Protein AF-A0A1J5PWF6-F1 (afdb_monomer_lite)

Organism: NCBI:txid410659

Structure (mmCIF, N/CA/C/O backbone):
data_AF-A0A1J5PWF6-F1
#
_entry.id   AF-A0A1J5PWF6-F1
#
loop_
_atom_site.group_PDB
_atom_site.id
_atom_site.type_symbol
_atom_site.label_atom_id
_atom_site.label_alt_id
_atom_site.label_comp_id
_atom_site.label_asym_id
_atom_site.label_entity_id
_atom_site.label_seq_id
_atom_site.pdbx_PDB_ins_code
_atom_site.Cartn_x
_atom_site.Cartn_y
_atom_site.Cartn_z
_atom_site.occupancy
_atom_site.B_iso_or_equiv
_atom_site.auth_seq_id
_atom_site.auth_comp_id
_atom_site.auth_asym_id
_atom_site.auth_atom_id
_atom_site.pdbx_PDB_model_num
ATOM 1 N N . MET A 1 1 ? -26.975 -10.713 10.503 1.00 38.88 1 MET A N 1
ATOM 2 C CA . MET A 1 1 ? -25.950 -10.878 11.558 1.00 38.88 1 MET A CA 1
ATOM 3 C C . MET A 1 1 ? -25.455 -9.489 11.919 1.00 38.88 1 MET A C 1
ATOM 5 O O . MET A 1 1 ? -25.373 -8.695 10.992 1.00 38.88 1 MET A O 1
ATOM 9 N N . PRO A 1 2 ? -25.215 -9.156 13.199 1.00 49.25 2 PRO A N 1
ATOM 10 C CA . PRO A 1 2 ? -24.683 -7.841 13.547 1.00 49.25 2 PRO A CA 1
ATOM 11 C C . PRO A 1 2 ? -23.308 -7.663 12.892 1.00 49.25 2 PRO A C 1
ATOM 13 O O . PRO A 1 2 ? -22.501 -8.595 12.910 1.00 49.25 2 PRO A O 1
ATOM 16 N N . ASP A 1 3 ? -23.082 -6.502 12.277 1.00 57.16 3 ASP A N 1
ATOM 17 C CA . ASP A 1 3 ? -21.807 -6.155 11.647 1.00 57.16 3 ASP A CA 1
ATOM 18 C C . ASP A 1 3 ? -20.687 -6.257 12.689 1.00 57.16 3 ASP A C 1
ATOM 20 O O . ASP A 1 3 ? -20.737 -5.623 13.743 1.00 57.16 3 ASP A O 1
ATOM 24 N N . GLN A 1 4 ? -19.674 -7.079 12.423 1.00 62.12 4 GLN A N 1
ATOM 25 C CA . GLN A 1 4 ? -18.466 -7.107 13.241 1.00 62.12 4 GLN A CA 1
ATOM 26 C C . GLN A 1 4 ? -17.564 -5.966 12.765 1.00 62.12 4 GLN A C 1
ATOM 28 O O . GLN A 1 4 ? -17.072 -5.982 11.636 1.00 62.12 4 GLN A O 1
ATOM 33 N N . GLY A 1 5 ? -17.383 -4.935 13.592 1.00 60.34 5 GLY A N 1
ATOM 34 C CA . GLY A 1 5 ? -16.553 -3.788 13.229 1.00 60.34 5 GLY A CA 1
ATOM 35 C C . GLY A 1 5 ? -15.091 -4.184 13.021 1.00 60.34 5 GLY A C 1
ATOM 36 O O . GLY A 1 5 ? -14.412 -4.606 13.950 1.00 60.34 5 GLY A O 1
ATOM 37 N N . VAL A 1 6 ? -14.570 -3.981 11.812 1.00 65.62 6 VAL A N 1
ATOM 38 C CA . VAL A 1 6 ? -13.197 -4.365 11.458 1.00 65.62 6 VAL A CA 1
ATOM 39 C C . VAL A 1 6 ? -12.170 -3.487 12.188 1.00 65.62 6 VAL A C 1
ATOM 41 O O . VAL A 1 6 ? -12.089 -2.276 11.975 1.00 65.62 6 VAL A O 1
ATOM 44 N N . GLY A 1 7 ? -11.325 -4.109 13.017 1.00 66.44 7 GLY A N 1
ATOM 45 C CA . GLY A 1 7 ? -10.104 -3.497 13.560 1.00 66.44 7 GLY A CA 1
ATOM 46 C C . GLY A 1 7 ? -10.209 -2.896 14.965 1.00 66.44 7 GLY A C 1
ATOM 47 O O . GLY A 1 7 ? -9.236 -2.300 15.441 1.00 66.44 7 GLY A O 1
ATOM 48 N N . ARG A 1 8 ? -11.348 -3.048 15.653 1.00 78.12 8 ARG A N 1
ATOM 49 C CA . ARG A 1 8 ? -11.546 -2.587 17.044 1.00 78.12 8 ARG A CA 1
ATOM 50 C C . ARG A 1 8 ? -12.184 -3.640 17.955 1.00 78.12 8 ARG A C 1
ATOM 52 O O . ARG A 1 8 ? -12.719 -3.289 19.005 1.00 78.12 8 ARG A O 1
ATOM 59 N N . ASP A 1 9 ? -12.045 -4.918 17.615 1.00 78.88 9 ASP A N 1
ATOM 60 C CA . ASP A 1 9 ? -12.621 -6.039 18.374 1.00 78.88 9 ASP A CA 1
ATOM 61 C C . ASP A 1 9 ? -12.228 -6.007 19.856 1.00 78.88 9 ASP A C 1
ATOM 63 O O . ASP A 1 9 ? -13.063 -6.182 20.738 1.00 78.88 9 ASP A O 1
ATOM 67 N N . SER A 1 10 ? -10.967 -5.673 20.149 1.00 81.00 10 SER A N 1
ATOM 68 C CA . SER A 1 10 ? -10.466 -5.581 21.525 1.00 81.00 10 SER A CA 1
ATOM 69 C C . SER A 1 10 ? -11.091 -4.442 22.337 1.00 81.00 10 SER A C 1
ATOM 71 O O . SER A 1 10 ? -11.221 -4.561 23.554 1.00 81.00 10 SER A O 1
ATOM 73 N N . LEU A 1 11 ? -11.487 -3.341 21.692 1.00 86.00 11 LEU A N 1
ATOM 74 C CA . LEU A 1 11 ? -12.198 -2.247 22.353 1.00 86.00 11 LEU A CA 1
ATOM 75 C C . LEU A 1 11 ? -13.642 -2.659 22.647 1.00 86.00 11 LEU A C 1
ATOM 77 O O . LEU A 1 11 ? -14.105 -2.487 23.772 1.00 86.00 11 LEU A O 1
ATOM 81 N N . ALA A 1 12 ? -14.324 -3.238 21.658 1.00 87.62 12 ALA A N 1
ATOM 82 C CA . ALA A 1 12 ? -15.693 -3.715 21.816 1.00 87.62 12 ALA A CA 1
ATOM 83 C C . ALA A 1 12 ? -15.797 -4.775 22.919 1.00 87.62 12 ALA A C 1
ATOM 85 O O . ALA A 1 12 ? -16.640 -4.654 23.804 1.00 87.62 12 ALA A O 1
ATOM 86 N N . GLN A 1 13 ? -14.873 -5.740 22.937 1.00 87.31 13 GLN A N 1
ATOM 87 C CA . GLN A 1 13 ? -14.818 -6.775 23.967 1.00 87.31 13 GLN A CA 1
ATOM 88 C C . GLN A 1 13 ? -14.641 -6.179 25.372 1.00 87.31 13 GLN A C 1
ATOM 90 O O . GLN A 1 13 ? -15.309 -6.609 26.309 1.00 87.31 13 GLN A O 1
ATOM 95 N N . ARG A 1 14 ? -13.784 -5.160 25.533 1.00 91.81 14 ARG A N 1
ATOM 96 C CA . ARG A 1 14 ? -13.583 -4.480 26.826 1.00 91.81 14 ARG A CA 1
ATOM 97 C C . ARG A 1 14 ? -14.823 -3.718 27.291 1.00 91.81 14 ARG A C 1
ATOM 99 O O . ARG A 1 14 ? -15.142 -3.753 28.474 1.00 91.81 14 ARG A O 1
ATOM 106 N N . LEU A 1 15 ? -15.524 -3.047 26.378 1.00 91.81 15 LEU A N 1
ATOM 107 C CA . LEU A 1 15 ? -16.764 -2.330 26.692 1.00 91.81 15 LEU A CA 1
ATOM 108 C C . LEU A 1 15 ? -17.876 -3.302 27.107 1.00 91.81 15 LEU A C 1
ATOM 110 O O . LEU A 1 15 ? -18.538 -3.080 28.117 1.00 91.81 15 LEU A O 1
ATOM 114 N N . GLN A 1 16 ? -18.022 -4.415 26.387 1.00 92.81 16 GLN A N 1
ATOM 115 C CA . GLN A 1 16 ? -18.978 -5.470 26.731 1.00 92.81 16 GLN A CA 1
ATOM 116 C C . GLN A 1 16 ? -18.667 -6.105 28.093 1.00 92.81 16 GLN A C 1
ATOM 118 O O . GLN A 1 16 ? -19.571 -6.302 28.900 1.00 92.81 16 GLN A O 1
ATOM 123 N N . GLN A 1 17 ? -17.389 -6.369 28.392 1.00 93.25 17 GLN A N 1
ATOM 124 C CA . GLN A 1 17 ? -16.955 -6.868 29.706 1.00 93.25 17 GLN A CA 1
ATOM 125 C C . GLN A 1 17 ? -17.268 -5.892 30.850 1.00 93.25 17 GLN A C 1
ATOM 127 O O . GLN A 1 17 ? -17.493 -6.329 31.975 1.00 93.25 17 GLN A O 1
ATOM 132 N N . ALA A 1 18 ? -17.318 -4.589 30.570 1.00 95.00 18 ALA A N 1
ATOM 133 C CA . ALA A 1 18 ? -17.729 -3.560 31.523 1.00 95.00 18 ALA A CA 1
ATOM 134 C C . ALA A 1 18 ? -19.262 -3.397 31.637 1.00 95.00 18 ALA A C 1
ATOM 136 O O . ALA A 1 18 ? -19.727 -2.502 32.338 1.00 95.00 18 ALA A O 1
ATOM 137 N N . GLY A 1 19 ? -20.051 -4.238 30.957 1.00 95.06 19 GLY A N 1
ATOM 138 C CA . GLY A 1 19 ? -21.516 -4.206 30.984 1.00 95.06 19 GLY A CA 1
ATOM 139 C C . GLY A 1 19 ? -22.155 -3.225 29.997 1.00 95.06 19 GLY A C 1
ATOM 140 O O . GLY A 1 19 ? -23.366 -3.020 30.049 1.00 95.06 19 GLY A O 1
ATOM 141 N N . ALA A 1 20 ? -21.377 -2.617 29.095 1.00 93.81 20 ALA A N 1
ATOM 142 C CA . ALA A 1 20 ? -21.923 -1.738 28.068 1.00 93.81 20 ALA A CA 1
ATOM 143 C C . ALA A 1 20 ? -22.533 -2.542 26.910 1.00 93.81 20 ALA A C 1
ATOM 145 O O . ALA A 1 20 ? -21.968 -3.535 26.446 1.00 93.81 20 ALA A O 1
ATOM 146 N N . HIS A 1 21 ? -23.660 -2.063 26.386 1.00 91.19 21 HIS A N 1
ATOM 147 C CA . HIS A 1 21 ? -24.177 -2.526 25.104 1.00 91.19 21 HIS A CA 1
ATOM 148 C C . HIS A 1 21 ? -23.363 -1.884 23.974 1.00 91.19 21 HIS A C 1
ATOM 150 O O . HIS A 1 21 ? -23.237 -0.660 23.920 1.00 91.19 21 HIS A O 1
ATOM 156 N N . VAL A 1 22 ? -22.808 -2.700 23.078 1.00 88.62 22 VAL A N 1
ATOM 157 C CA . VAL A 1 22 ? -22.000 -2.232 21.944 1.00 88.62 22 VAL A CA 1
ATOM 158 C C . VAL A 1 22 ? -22.733 -2.550 20.653 1.00 88.62 22 VAL A C 1
ATOM 160 O O . VAL A 1 22 ? -22.978 -3.715 20.347 1.00 88.62 22 VAL A O 1
ATOM 163 N N . GLU A 1 23 ? -23.038 -1.506 19.892 1.00 87.94 23 GLU A N 1
ATOM 164 C CA . GLU A 1 23 ? -23.545 -1.600 18.529 1.00 87.94 23 GLU A CA 1
ATOM 165 C C . GLU A 1 23 ? -22.477 -1.076 17.567 1.00 87.94 23 GLU A C 1
ATOM 167 O O . GLU A 1 23 ? -21.852 -0.040 17.813 1.00 87.94 23 GLU A O 1
ATOM 172 N N . PHE A 1 24 ? -22.241 -1.806 16.480 1.00 84.25 24 PHE A N 1
ATOM 173 C CA . PHE A 1 24 ? -21.336 -1.375 15.425 1.00 84.25 24 PHE A CA 1
ATOM 174 C C . PHE A 1 24 ? -22.131 -0.704 14.313 1.00 84.25 24 PHE A C 1
ATOM 176 O O . PHE A 1 24 ? -23.056 -1.291 13.761 1.00 84.25 24 PHE A O 1
ATOM 183 N N . VAL A 1 25 ? -21.717 0.508 13.951 1.00 86.12 25 VAL A N 1
ATOM 184 C CA . VAL A 1 25 ? -22.251 1.242 12.803 1.00 86.12 25 VAL A CA 1
ATOM 185 C C . VAL A 1 25 ? -21.099 1.497 11.839 1.00 86.12 25 VAL A C 1
ATOM 187 O O . VAL A 1 25 ? -20.128 2.178 12.179 1.00 86.12 25 VAL A O 1
ATOM 190 N N . VAL A 1 26 ? -21.175 0.917 10.642 1.00 83.81 26 VAL A N 1
ATOM 191 C CA . VAL A 1 26 ? -20.131 1.057 9.621 1.00 83.81 26 VAL A CA 1
ATOM 192 C C . VAL A 1 26 ? -20.210 2.452 9.005 1.00 83.81 26 VAL A C 1
ATOM 194 O O . VAL A 1 26 ? -21.149 2.773 8.285 1.00 83.81 26 VAL A O 1
ATOM 197 N N . ALA A 1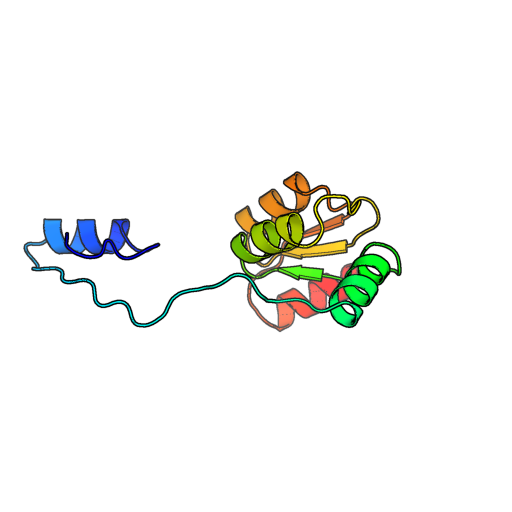 27 ? -19.204 3.287 9.276 1.00 86.62 27 ALA A N 1
ATOM 198 C CA . ALA A 1 27 ? -19.118 4.626 8.692 1.00 86.62 27 ALA A CA 1
ATOM 199 C C . ALA A 1 27 ? -18.578 4.610 7.250 1.00 86.62 27 ALA A C 1
ATOM 201 O O . ALA A 1 27 ? -18.969 5.436 6.432 1.00 86.62 27 ALA A O 1
ATOM 202 N N . TYR A 1 28 ? -17.653 3.695 6.944 1.00 87.50 28 TYR A N 1
ATOM 203 C CA . TYR A 1 28 ? -17.050 3.548 5.620 1.00 87.50 28 TYR A CA 1
ATOM 204 C C . TYR A 1 28 ? -16.403 2.167 5.456 1.00 87.50 28 TYR A C 1
ATOM 206 O O . TYR A 1 28 ? -16.135 1.471 6.436 1.00 87.50 28 TYR A O 1
ATOM 214 N N . GLN A 1 29 ? -16.083 1.816 4.210 1.00 83.44 29 GLN A N 1
ATOM 215 C CA . GLN A 1 29 ? -15.293 0.641 3.853 1.00 83.44 29 GLN A CA 1
ATOM 216 C C . GLN A 1 29 ? -14.048 1.072 3.071 1.00 83.44 29 GLN A C 1
ATOM 218 O O . GLN A 1 29 ? -14.104 1.986 2.248 1.00 83.44 29 GLN A O 1
ATOM 223 N N . ARG A 1 30 ? -12.917 0.399 3.307 1.00 85.06 30 ARG A N 1
ATOM 224 C CA . ARG A 1 30 ? -11.731 0.531 2.453 1.00 85.06 30 ARG A CA 1
ATOM 225 C C . ARG A 1 30 ? -11.849 -0.440 1.284 1.00 85.06 30 ARG A C 1
ATOM 227 O O . ARG A 1 30 ? -12.113 -1.624 1.477 1.00 85.06 30 ARG A O 1
ATOM 234 N N . GLY A 1 31 ? -11.711 0.088 0.075 1.00 87.25 31 GLY A N 1
ATOM 235 C CA . GLY A 1 31 ? -11.752 -0.678 -1.165 1.00 87.25 31 GLY A CA 1
ATOM 236 C C . GLY A 1 31 ? -10.398 -0.668 -1.859 1.00 87.25 31 GLY A C 1
ATOM 237 O O . GLY A 1 31 ? -9.614 0.270 -1.701 1.00 87.25 31 GLY A O 1
ATOM 238 N N . ALA A 1 32 ? -10.145 -1.700 -2.663 1.00 90.25 32 ALA A N 1
ATOM 239 C CA . ALA A 1 32 ? -8.990 -1.699 -3.549 1.00 90.25 32 ALA A CA 1
ATOM 240 C C . ALA A 1 32 ? -9.115 -0.544 -4.559 1.00 90.25 32 ALA A C 1
ATOM 242 O O . ALA A 1 32 ? -10.207 -0.333 -5.097 1.00 90.25 32 ALA A O 1
ATOM 243 N N . PRO A 1 33 ? -8.030 0.188 -4.850 1.00 91.50 33 PRO A N 1
ATOM 244 C CA . PRO A 1 33 ? -8.081 1.222 -5.867 1.00 91.50 33 PRO A CA 1
ATOM 245 C C . PRO A 1 33 ? -8.226 0.589 -7.256 1.00 91.50 33 PRO A C 1
ATOM 247 O O . PRO A 1 33 ? -7.733 -0.511 -7.513 1.00 91.50 33 PRO A O 1
ATOM 250 N N . VAL A 1 34 ? -8.882 1.305 -8.169 1.00 94.12 34 VAL A N 1
ATOM 251 C CA . VAL A 1 34 ? -8.995 0.913 -9.578 1.00 94.12 34 VAL A CA 1
ATOM 252 C C . VAL A 1 34 ? -7.934 1.672 -10.368 1.00 94.12 34 VAL A C 1
ATOM 254 O O . VAL A 1 34 ? -8.028 2.885 -10.538 1.00 94.12 34 VAL A O 1
ATOM 257 N N . TRP A 1 35 ? -6.896 0.966 -10.818 1.00 96.19 35 TRP A N 1
ATOM 258 C CA . TRP A 1 35 ? -5.822 1.541 -11.632 1.00 96.19 35 TRP A CA 1
ATOM 259 C C . TRP A 1 35 ? -6.048 1.284 -13.117 1.00 96.19 35 TRP A C 1
ATOM 261 O O . TRP A 1 35 ? -6.177 0.130 -13.543 1.00 96.19 35 TRP A O 1
ATOM 271 N N . GLY A 1 36 ? -6.023 2.364 -13.895 1.00 96.69 36 GLY A N 1
ATOM 272 C CA . GLY A 1 36 ? -5.857 2.319 -15.339 1.00 96.69 36 GLY A CA 1
ATOM 273 C C . GLY A 1 36 ? -4.397 2.084 -15.731 1.00 96.69 36 GL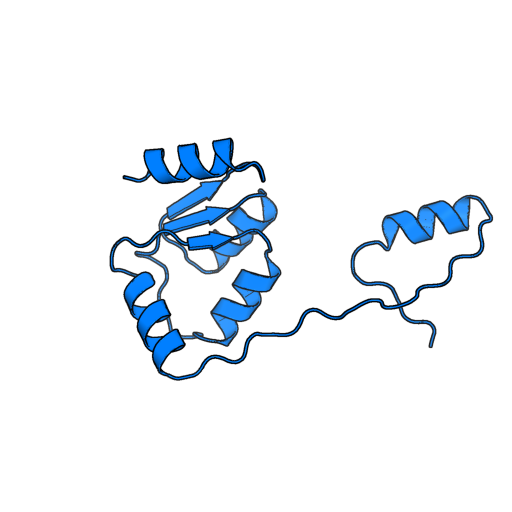Y A C 1
ATOM 274 O O . GLY A 1 36 ? -3.510 1.915 -14.892 1.00 96.69 36 GLY A O 1
ATOM 275 N N . GLU A 1 37 ? -4.149 2.066 -17.036 1.00 96.38 37 GLU A N 1
ATOM 276 C CA . GLU A 1 37 ? -2.836 1.750 -17.599 1.00 96.38 37 GLU A CA 1
ATOM 277 C C . GLU A 1 37 ? -1.752 2.744 -17.166 1.00 96.38 37 GLU A C 1
ATOM 279 O O . GLU A 1 37 ? -0.690 2.327 -16.715 1.00 96.38 37 GLU A O 1
ATOM 284 N N . ALA A 1 38 ? -2.045 4.047 -17.194 1.00 97.12 38 ALA A N 1
ATOM 285 C CA . ALA A 1 38 ? -1.086 5.080 -16.807 1.00 97.12 38 ALA A CA 1
ATOM 286 C C . ALA A 1 38 ? -0.581 4.910 -15.362 1.00 97.12 38 ALA A C 1
ATOM 288 O O . ALA A 1 38 ? 0.617 5.037 -15.113 1.00 97.12 38 ALA A O 1
ATOM 289 N N . GLN A 1 39 ? -1.464 4.570 -14.411 1.00 97.19 39 GLN A N 1
ATOM 290 C CA . GLN A 1 39 ? -1.043 4.314 -13.030 1.00 97.19 39 GLN A CA 1
ATOM 291 C C . GLN A 1 39 ? -0.181 3.056 -12.916 1.00 97.19 39 GLN A C 1
ATOM 293 O O . GLN A 1 39 ? 0.781 3.050 -12.153 1.00 97.19 39 GLN A O 1
ATOM 298 N N . ARG A 1 40 ? -0.501 2.001 -13.676 1.00 97.12 40 ARG A N 1
ATOM 299 C CA . ARG A 1 40 ? 0.291 0.763 -13.685 1.00 97.12 40 ARG A CA 1
ATOM 300 C C . ARG A 1 40 ? 1.687 1.011 -14.240 1.00 97.12 40 ARG A C 1
ATOM 302 O O . ARG A 1 40 ? 2.654 0.622 -13.602 1.00 97.12 40 ARG A O 1
ATOM 309 N N . VAL A 1 41 ? 1.788 1.711 -15.371 1.00 97.12 41 VAL A N 1
ATOM 310 C CA . VAL A 1 41 ? 3.073 2.083 -15.979 1.00 97.12 41 VAL A CA 1
ATOM 311 C C . VAL A 1 41 ? 3.907 2.910 -15.006 1.00 97.12 41 VAL A C 1
ATOM 313 O O . VAL A 1 41 ? 5.065 2.578 -14.767 1.00 97.12 41 VAL A O 1
ATOM 316 N N . LEU A 1 42 ? 3.312 3.936 -14.390 1.00 97.62 42 LEU A N 1
ATOM 317 C CA . LEU A 1 42 ? 4.000 4.760 -13.398 1.00 97.62 42 LEU A CA 1
ATOM 318 C C . LEU A 1 42 ? 4.507 3.923 -12.215 1.00 97.62 42 LEU A C 1
ATOM 320 O O . LEU A 1 42 ? 5.661 4.056 -11.822 1.00 97.62 42 LEU A O 1
ATOM 324 N N . ALA A 1 43 ? 3.667 3.043 -11.669 1.00 96.88 43 ALA A N 1
ATOM 325 C CA . ALA A 1 43 ? 4.032 2.180 -10.552 1.00 96.88 43 ALA A CA 1
ATOM 326 C C . ALA A 1 43 ? 5.149 1.184 -10.911 1.00 96.88 43 ALA A C 1
ATOM 328 O O . ALA A 1 43 ? 6.050 0.967 -10.103 1.00 96.88 43 ALA A O 1
ATOM 329 N N . CYS A 1 44 ? 5.123 0.609 -12.116 1.00 96.69 44 CYS A N 1
ATOM 330 C CA . CYS A 1 44 ? 6.184 -0.269 -12.607 1.00 96.69 44 CYS A CA 1
ATOM 331 C C . CYS A 1 44 ? 7.515 0.480 -12.754 1.00 96.69 44 CYS A C 1
ATOM 333 O O . CYS A 1 44 ? 8.543 -0.017 -12.298 1.00 96.69 44 CYS A O 1
ATOM 335 N N . SER A 1 45 ? 7.508 1.693 -13.319 1.00 97.25 45 SER A N 1
ATOM 336 C CA . SER A 1 45 ? 8.712 2.535 -13.398 1.00 97.25 45 SER A CA 1
ATOM 337 C C . SER A 1 45 ? 9.252 2.875 -12.004 1.00 97.25 45 SER A C 1
ATOM 339 O O . SER A 1 45 ? 10.433 2.650 -11.720 1.00 97.25 45 SER A O 1
ATOM 341 N N . ALA A 1 46 ? 8.358 3.285 -11.098 1.00 97.31 46 ALA A N 1
ATOM 342 C CA . ALA A 1 46 ? 8.673 3.636 -9.714 1.00 97.31 46 ALA A CA 1
ATOM 343 C C . ALA A 1 46 ? 9.190 2.457 -8.868 1.00 97.31 46 ALA A C 1
ATOM 345 O O . ALA A 1 46 ? 9.665 2.655 -7.749 1.00 97.31 46 ALA A O 1
ATOM 346 N N . ALA A 1 47 ? 9.107 1.219 -9.364 1.00 97.19 47 ALA A N 1
ATOM 347 C CA . ALA A 1 47 ? 9.711 0.059 -8.713 1.00 97.19 47 ALA A CA 1
ATOM 348 C C . ALA A 1 47 ? 11.236 -0.025 -8.932 1.00 97.19 47 ALA A C 1
ATOM 350 O O . ALA A 1 47 ? 11.900 -0.841 -8.289 1.00 97.19 47 ALA A O 1
ATOM 351 N N . SER A 1 48 ? 11.804 0.790 -9.830 1.00 95.94 48 SER A N 1
ATOM 352 C CA . SER A 1 48 ? 13.231 0.724 -10.183 1.00 95.94 48 SER A CA 1
ATOM 353 C C . SER A 1 48 ? 13.918 2.059 -10.476 1.00 95.94 48 SER A C 1
ATOM 355 O O . SER A 1 48 ? 15.145 2.100 -10.480 1.00 95.94 48 SER A O 1
ATOM 357 N N . ASP A 1 49 ? 13.179 3.148 -10.691 1.00 95.88 49 ASP A N 1
ATOM 358 C CA . ASP A 1 49 ? 13.742 4.452 -11.082 1.00 95.88 49 ASP A CA 1
ATOM 359 C C . ASP A 1 49 ? 14.354 5.268 -9.923 1.00 95.88 49 ASP A C 1
ATOM 361 O O . ASP A 1 49 ? 14.821 6.387 -10.126 1.00 95.88 49 ASP A O 1
ATOM 365 N N . GLY A 1 50 ? 14.373 4.708 -8.710 1.00 94.00 50 GLY A N 1
ATOM 366 C CA . GLY A 1 50 ? 14.857 5.378 -7.501 1.00 94.00 50 GLY A CA 1
ATOM 367 C C . GLY A 1 50 ? 13.769 6.082 -6.688 1.00 94.00 50 GLY A C 1
ATOM 368 O O . GLY A 1 50 ? 14.073 6.593 -5.610 1.00 94.00 50 GLY A O 1
ATOM 369 N N . SER A 1 51 ? 12.512 6.058 -7.144 1.00 96.56 51 SER A N 1
ATOM 370 C CA . SER A 1 51 ? 11.360 6.547 -6.382 1.00 96.56 51 SER A CA 1
ATOM 371 C C . SER A 1 51 ? 11.252 5.894 -5.001 1.00 96.56 51 SER A C 1
ATOM 373 O O . SER A 1 51 ? 11.575 4.718 -4.806 1.00 96.56 51 SER A O 1
ATOM 375 N N . VAL A 1 52 ? 10.737 6.658 -4.034 1.00 95.69 52 VAL A N 1
ATOM 376 C CA . VAL A 1 52 ? 10.490 6.194 -2.664 1.00 95.69 52 VAL A CA 1
ATOM 377 C C . VAL A 1 52 ? 8.990 6.030 -2.430 1.00 95.69 52 VAL A C 1
ATOM 379 O O . VAL A 1 52 ? 8.215 6.974 -2.568 1.00 95.69 52 VAL A O 1
ATOM 382 N N . TRP A 1 53 ? 8.581 4.825 -2.040 1.00 97.06 53 TRP 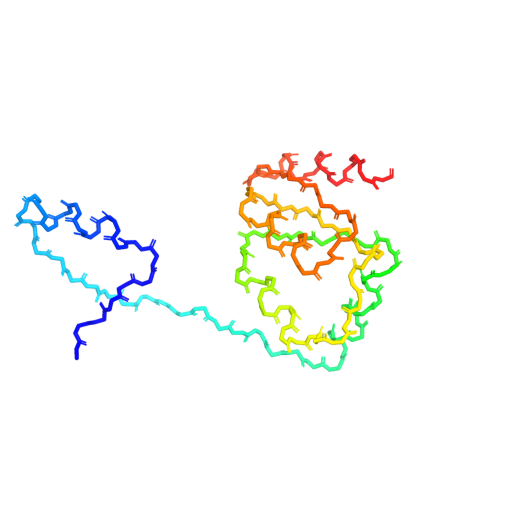A N 1
ATOM 383 C CA . TRP A 1 53 ? 7.198 4.479 -1.717 1.00 97.06 53 TRP A CA 1
ATOM 384 C C . TRP A 1 53 ? 6.909 4.707 -0.235 1.00 97.06 53 TRP A C 1
ATOM 386 O O . TRP A 1 53 ? 7.591 4.148 0.616 1.00 97.06 53 TRP A O 1
ATOM 396 N N . LEU A 1 54 ? 5.871 5.470 0.103 1.00 96.00 54 LEU A N 1
ATOM 397 C CA . LEU A 1 54 ? 5.448 5.674 1.491 1.00 96.00 54 LEU A CA 1
ATOM 398 C C . LEU A 1 54 ? 4.206 4.835 1.813 1.00 96.00 54 LEU A C 1
ATOM 400 O O . LEU A 1 54 ? 3.145 5.031 1.223 1.00 96.00 54 LEU A O 1
ATOM 404 N N . PHE A 1 55 ? 4.311 3.946 2.802 1.00 95.69 55 PHE A N 1
ATOM 405 C CA . PHE A 1 55 ? 3.206 3.108 3.262 1.00 95.69 55 PHE A CA 1
ATOM 406 C C . PHE A 1 55 ? 2.785 3.446 4.694 1.00 95.69 55 PHE A C 1
ATOM 408 O O . PHE A 1 55 ? 3.565 3.342 5.643 1.00 95.69 55 PHE A O 1
ATOM 415 N N . SER A 1 56 ? 1.500 3.767 4.850 1.00 92.12 56 SER A N 1
ATOM 416 C CA . SER A 1 56 ? 0.837 3.989 6.143 1.00 92.12 56 SER A CA 1
ATOM 417 C C . SER A 1 56 ? -0.131 2.869 6.543 1.00 92.12 56 SER A C 1
ATOM 419 O O . SER A 1 56 ? -0.684 2.885 7.642 1.00 92.12 56 SER A O 1
ATOM 421 N N . SER A 1 57 ? -0.311 1.860 5.682 1.00 92.06 57 SER A N 1
ATOM 422 C CA . SER A 1 57 ? -1.152 0.692 5.943 1.00 92.06 57 SER A CA 1
ATOM 423 C C . SER A 1 57 ? -0.612 -0.555 5.245 1.00 92.06 57 SE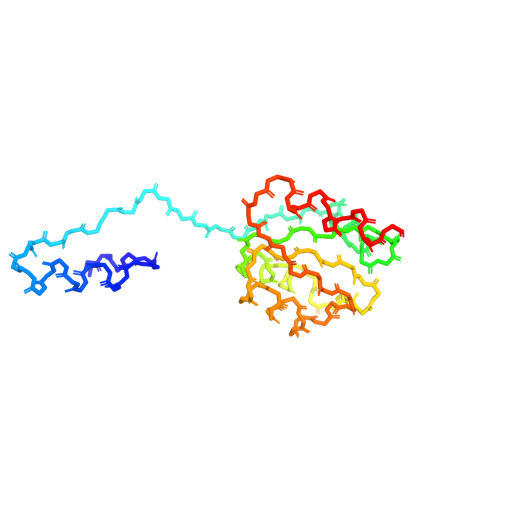R A C 1
ATOM 425 O O . SER A 1 57 ? -0.229 -0.503 4.078 1.00 92.06 57 SER A O 1
ATOM 427 N N . ALA A 1 58 ? -0.647 -1.699 5.932 1.00 92.75 58 ALA A N 1
ATOM 428 C CA . ALA A 1 58 ? -0.325 -2.995 5.331 1.00 92.75 58 ALA A CA 1
ATOM 429 C C . ALA A 1 58 ? -1.371 -3.424 4.283 1.00 92.75 58 ALA A C 1
ATOM 431 O O . ALA A 1 58 ? -1.053 -4.150 3.346 1.00 92.75 58 ALA A O 1
ATOM 432 N N . GLU A 1 59 ? -2.606 -2.924 4.386 1.00 93.00 59 GLU A N 1
ATOM 433 C CA . GLU A 1 59 ? -3.658 -3.170 3.393 1.00 93.00 59 GLU A CA 1
ATOM 434 C C . GLU A 1 59 ? -3.300 -2.564 2.024 1.00 93.00 59 GLU A C 1
ATOM 436 O O . GLU A 1 59 ? -3.604 -3.152 0.989 1.00 93.00 59 GLU A O 1
ATOM 441 N N . ALA A 1 60 ? -2.561 -1.446 2.005 1.00 94.50 60 ALA A N 1
ATOM 442 C CA . ALA A 1 60 ? -2.071 -0.844 0.765 1.00 94.50 60 ALA A CA 1
ATOM 443 C C . ALA A 1 60 ? -1.062 -1.753 0.042 1.00 94.50 60 ALA A C 1
ATOM 445 O O . ALA A 1 60 ? -1.132 -1.886 -1.176 1.00 94.50 60 ALA A O 1
ATOM 446 N N . LEU A 1 61 ? -0.179 -2.431 0.783 1.00 96.12 61 LEU A N 1
ATOM 447 C CA . LEU A 1 61 ? 0.763 -3.410 0.226 1.00 96.12 61 LEU A CA 1
ATOM 448 C C . LEU A 1 61 ? 0.033 -4.634 -0.341 1.00 96.12 61 LEU A C 1
ATOM 450 O O . LEU A 1 61 ? 0.347 -5.087 -1.439 1.00 96.12 61 LEU A O 1
ATOM 454 N N . ALA A 1 62 ? -0.996 -5.123 0.357 1.00 94.94 62 ALA A N 1
ATOM 455 C CA . ALA A 1 62 ? -1.833 -6.213 -0.143 1.00 94.94 62 ALA A CA 1
ATOM 456 C C . ALA A 1 62 ? -2.576 -5.829 -1.438 1.00 94.94 62 ALA A C 1
ATOM 458 O O . ALA A 1 62 ? -2.711 -6.648 -2.349 1.00 94.94 62 ALA A O 1
ATOM 459 N N . HIS A 1 63 ? -3.049 -4.584 -1.547 1.00 95.75 63 HIS A N 1
ATOM 460 C CA . HIS A 1 63 ? -3.625 -4.071 -2.790 1.00 95.75 63 HIS A CA 1
ATOM 461 C C . HIS A 1 63 ? -2.586 -3.934 -3.898 1.00 95.75 63 HIS A C 1
ATOM 463 O O . HIS A 1 63 ? -2.859 -4.360 -5.017 1.00 95.75 63 HIS A O 1
ATOM 469 N N . LEU A 1 64 ? -1.402 -3.402 -3.590 1.00 96.38 64 LEU A N 1
ATOM 470 C CA . LEU A 1 64 ? -0.315 -3.235 -4.551 1.00 96.38 64 LEU A CA 1
ATOM 471 C C . LEU A 1 64 ? 0.100 -4.572 -5.172 1.00 96.38 64 LEU A C 1
ATOM 473 O O . LEU A 1 64 ? 0.167 -4.675 -6.393 1.00 96.38 64 LEU A O 1
ATOM 477 N N . HIS A 1 65 ? 0.275 -5.610 -4.348 1.00 96.31 65 HIS A N 1
ATOM 478 C CA . HIS A 1 65 ? 0.581 -6.955 -4.831 1.00 96.31 65 HIS A CA 1
ATOM 479 C C . HIS A 1 65 ? -0.499 -7.491 -5.777 1.00 96.31 65 HIS A C 1
ATOM 481 O O . HIS A 1 65 ? -0.193 -8.062 -6.813 1.00 96.31 65 HIS A O 1
ATOM 487 N N . ARG A 1 66 ? -1.780 -7.268 -5.465 1.00 95.69 66 ARG A N 1
ATOM 488 C CA . ARG A 1 66 ? -2.880 -7.725 -6.325 1.00 95.69 66 ARG A CA 1
ATOM 489 C C . ARG A 1 66 ? -2.964 -6.957 -7.643 1.00 95.69 66 ARG A C 1
ATOM 491 O O . ARG A 1 66 ? -3.384 -7.518 -8.648 1.00 95.69 66 ARG A O 1
ATOM 498 N N . LEU A 1 67 ? -2.628 -5.669 -7.622 1.00 96.25 67 LEU A N 1
ATOM 499 C CA . LEU A 1 67 ? -2.657 -4.806 -8.804 1.00 96.25 67 LEU A CA 1
ATOM 500 C C . LEU A 1 67 ? -1.490 -5.096 -9.749 1.00 96.25 67 LEU A C 1
ATOM 502 O O . LEU A 1 67 ? -1.657 -4.963 -10.959 1.00 96.25 67 LEU A O 1
ATOM 506 N N . LEU A 1 68 ? -0.340 -5.490 -9.198 1.00 96.62 68 LEU A N 1
ATOM 507 C CA . LEU A 1 68 ? 0.897 -5.776 -9.919 1.00 96.62 68 LEU A CA 1
ATOM 508 C C . LEU A 1 68 ? 1.531 -7.090 -9.409 1.00 96.62 68 LEU A C 1
ATOM 510 O O . LEU A 1 68 ? 2.582 -7.050 -8.764 1.00 96.62 68 LEU A O 1
ATOM 514 N N . PRO A 1 69 ? 0.903 -8.255 -9.668 1.00 95.56 69 PRO A N 1
ATOM 515 C CA . PRO A 1 69 ? 1.331 -9.535 -9.091 1.00 95.56 69 PRO A CA 1
ATOM 516 C C . PRO A 1 69 ? 2.723 -9.973 -9.551 1.00 95.56 69 PRO A C 1
ATOM 518 O O . PRO A 1 69 ? 3.463 -10.563 -8.768 1.00 95.56 69 PRO A O 1
ATOM 521 N N . ASP A 1 70 ? 3.095 -9.623 -10.783 1.00 95.25 70 ASP A N 1
ATOM 522 C CA . ASP A 1 70 ? 4.362 -10.025 -11.402 1.00 95.25 70 ASP A CA 1
ATOM 523 C C . ASP A 1 70 ? 5.475 -8.972 -11.245 1.00 95.25 70 ASP A C 1
ATOM 525 O O . ASP A 1 70 ? 6.589 -9.153 -11.740 1.00 95.25 70 ASP A O 1
ATOM 529 N N . GLN A 1 71 ? 5.200 -7.846 -10.572 1.00 97.25 71 GLN A N 1
ATOM 530 C CA . GLN A 1 71 ? 6.188 -6.784 -10.398 1.00 97.25 71 GLN A CA 1
ATOM 531 C C . GLN A 1 71 ? 7.244 -7.188 -9.368 1.00 97.25 71 GLN A C 1
ATOM 533 O O . GLN A 1 71 ? 6.944 -7.471 -8.209 1.00 97.25 71 GLN A O 1
ATOM 538 N N . SER A 1 72 ? 8.512 -7.125 -9.775 1.00 96.56 72 SER A N 1
ATOM 539 C CA . SER A 1 72 ? 9.634 -7.235 -8.846 1.00 96.56 72 SER A CA 1
ATOM 540 C C . SER A 1 72 ? 9.827 -5.923 -8.089 1.00 96.56 72 SER A C 1
ATOM 542 O O . SER A 1 72 ? 10.005 -4.869 -8.700 1.00 96.56 72 SER A O 1
ATOM 544 N N . TRP A 1 73 ? 9.852 -6.004 -6.760 1.00 97.69 73 TRP A N 1
ATOM 545 C CA . TRP A 1 73 ? 10.094 -4.871 -5.857 1.00 97.69 73 TRP A CA 1
ATOM 546 C C . TRP A 1 73 ? 11.532 -4.831 -5.323 1.00 97.69 73 TRP A C 1
ATOM 548 O O . TRP A 1 73 ? 11.883 -3.985 -4.503 1.00 97.69 73 TRP A O 1
ATOM 558 N N . ARG A 1 74 ? 12.407 -5.718 -5.811 1.00 97.38 74 ARG A N 1
ATOM 559 C CA . ARG A 1 74 ? 13.767 -5.892 -5.280 1.00 97.38 74 ARG A CA 1
ATOM 560 C C . ARG A 1 74 ? 14.656 -4.653 -5.431 1.00 97.38 74 ARG A C 1
ATOM 562 O O . ARG A 1 74 ? 15.582 -4.485 -4.647 1.00 97.38 74 ARG A O 1
ATOM 569 N N . ALA A 1 75 ? 14.406 -3.810 -6.431 1.00 96.69 75 ALA A N 1
ATOM 570 C CA . ALA A 1 75 ? 15.110 -2.536 -6.613 1.00 96.69 75 ALA A CA 1
ATOM 571 C C . ALA A 1 75 ? 14.378 -1.348 -5.959 1.00 96.69 75 ALA A C 1
ATOM 573 O O . ALA A 1 75 ? 14.931 -0.251 -5.877 1.00 96.69 75 ALA A O 1
ATOM 574 N N . ALA A 1 76 ? 13.150 -1.565 -5.481 1.00 97.50 76 ALA A N 1
ATOM 575 C CA . ALA A 1 76 ? 12.293 -0.522 -4.954 1.00 97.50 76 ALA A CA 1
ATOM 576 C C . ALA A 1 76 ? 12.650 -0.163 -3.510 1.00 97.50 76 ALA A C 1
ATOM 578 O O . ALA A 1 76 ? 13.187 -0.960 -2.729 1.00 97.50 76 ALA A O 1
ATOM 579 N N . ARG A 1 77 ? 12.286 1.066 -3.156 1.00 97.38 77 ARG A N 1
ATOM 580 C CA . ARG A 1 77 ? 12.555 1.694 -1.869 1.00 97.38 77 ARG A CA 1
ATOM 581 C C . ARG A 1 77 ? 11.238 2.021 -1.183 1.00 97.38 77 ARG A C 1
ATOM 583 O O . ARG A 1 77 ? 10.369 2.627 -1.802 1.00 97.38 77 ARG A O 1
ATOM 590 N N . ALA A 1 78 ? 11.097 1.649 0.085 1.00 97.31 78 ALA A N 1
ATOM 591 C CA . ALA A 1 78 ? 9.901 1.913 0.872 1.00 97.31 78 ALA A CA 1
ATOM 592 C C . ALA A 1 78 ? 10.213 2.562 2.224 1.00 97.31 78 ALA A C 1
ATOM 594 O O . ALA A 1 78 ? 11.118 2.131 2.938 1.00 97.31 78 ALA A O 1
ATOM 595 N N . VAL A 1 79 ? 9.388 3.531 2.608 1.00 96.69 79 VAL A N 1
ATOM 596 C CA . VAL A 1 79 ? 9.243 4.048 3.969 1.00 96.69 79 VAL A CA 1
ATOM 597 C C . VAL A 1 79 ? 7.939 3.507 4.547 1.00 96.69 79 VAL A C 1
ATOM 599 O O . VAL A 1 79 ? 6.891 3.570 3.906 1.00 96.69 79 VAL A O 1
ATOM 602 N N . ALA A 1 80 ? 7.980 2.969 5.763 1.00 96.44 80 ALA A N 1
ATOM 603 C CA . ALA A 1 80 ? 6.821 2.363 6.411 1.00 96.44 80 ALA A CA 1
ATOM 604 C C . ALA A 1 80 ? 6.608 2.937 7.814 1.00 96.44 80 ALA A C 1
ATOM 606 O O . ALA A 1 80 ? 7.478 2.813 8.673 1.00 96.44 80 ALA A O 1
ATOM 607 N N . THR A 1 81 ? 5.431 3.506 8.087 1.00 93.81 81 THR A N 1
ATOM 608 C CA . THR A 1 81 ? 5.183 4.270 9.330 1.00 93.81 81 THR A CA 1
ATOM 609 C C . THR A 1 81 ? 4.920 3.415 10.581 1.00 93.81 81 THR A C 1
ATOM 611 O O . THR A 1 81 ? 4.580 3.931 11.648 1.00 93.81 81 THR A O 1
ATOM 614 N N . HIS A 1 82 ? 5.023 2.088 10.460 1.00 93.88 82 HIS A N 1
ATOM 615 C CA . HIS A 1 82 ? 4.821 1.148 11.559 1.00 93.88 82 HIS A CA 1
ATOM 616 C C . HIS A 1 82 ? 5.581 -0.167 11.305 1.00 93.88 82 HIS A C 1
ATOM 618 O O . HIS A 1 82 ? 5.609 -0.634 10.160 1.00 93.88 82 HIS A O 1
ATOM 624 N N . PRO A 1 83 ? 6.105 -0.851 12.346 1.00 91.62 83 PRO A N 1
ATOM 625 C CA . PRO A 1 83 ? 6.844 -2.108 12.188 1.00 91.62 83 PRO A CA 1
ATOM 626 C C . PRO A 1 83 ? 6.108 -3.193 11.390 1.00 91.62 83 PRO A C 1
ATOM 628 O O . PRO A 1 83 ? 6.705 -3.844 10.539 1.00 91.62 83 PRO A O 1
ATOM 631 N N . ARG A 1 84 ? 4.793 -3.357 11.599 1.00 93.75 84 ARG A N 1
ATOM 632 C CA . ARG A 1 84 ? 3.982 -4.317 10.817 1.00 93.75 84 ARG A CA 1
ATOM 633 C C . ARG A 1 84 ? 3.913 -3.984 9.324 1.00 93.75 84 ARG A C 1
ATOM 635 O O . ARG A 1 84 ? 3.848 -4.893 8.510 1.00 93.75 84 ARG A O 1
ATOM 642 N N . ILE A 1 85 ? 3.916 -2.701 8.967 1.00 96.31 85 ILE A N 1
ATOM 643 C CA . ILE A 1 85 ? 3.891 -2.272 7.564 1.00 96.31 85 ILE A CA 1
ATOM 644 C C . ILE A 1 85 ? 5.262 -2.533 6.940 1.00 96.31 85 ILE A C 1
ATOM 646 O O . ILE A 1 85 ? 5.341 -3.069 5.841 1.00 96.31 85 ILE A O 1
ATOM 650 N N . ALA A 1 86 ? 6.339 -2.226 7.672 1.00 96.44 86 ALA A N 1
ATOM 651 C CA . ALA A 1 86 ? 7.698 -2.522 7.232 1.00 96.44 86 ALA A CA 1
ATOM 652 C C . ALA A 1 86 ? 7.885 -4.027 6.989 1.00 96.44 86 ALA A C 1
ATOM 654 O O . ALA A 1 86 ? 8.491 -4.425 6.001 1.00 96.44 86 ALA A O 1
ATOM 655 N N . GLN A 1 87 ? 7.325 -4.864 7.864 1.00 96.69 87 GLN A N 1
ATOM 656 C CA . GLN A 1 87 ? 7.341 -6.311 7.689 1.00 96.69 87 GLN A CA 1
ATOM 657 C C . GLN A 1 87 ? 6.603 -6.744 6.415 1.00 96.69 87 GLN A C 1
ATOM 659 O O . GLN A 1 87 ? 7.194 -7.434 5.590 1.00 96.69 87 GLN A O 1
ATOM 664 N N . ALA A 1 88 ? 5.376 -6.265 6.199 1.00 97.38 88 ALA A N 1
ATOM 665 C CA . ALA A 1 88 ? 4.616 -6.566 4.985 1.00 97.38 88 ALA A CA 1
ATOM 666 C C . ALA A 1 88 ? 5.337 -6.101 3.700 1.00 97.38 88 ALA A C 1
ATOM 668 O O . ALA A 1 88 ? 5.281 -6.780 2.678 1.00 97.38 88 ALA A O 1
ATOM 669 N N . ALA A 1 89 ? 6.052 -4.970 3.739 1.00 97.38 89 ALA A N 1
ATOM 670 C CA . ALA A 1 89 ? 6.831 -4.488 2.596 1.00 97.38 89 ALA A CA 1
ATOM 671 C C . ALA A 1 89 ? 8.015 -5.416 2.279 1.00 97.38 89 ALA A C 1
ATOM 673 O O . ALA A 1 89 ? 8.277 -5.707 1.112 1.00 97.38 89 ALA A O 1
ATOM 674 N N . ARG A 1 90 ? 8.702 -5.926 3.310 1.00 97.56 90 ARG A N 1
ATOM 675 C CA . ARG A 1 90 ? 9.781 -6.913 3.142 1.00 97.56 90 ARG A CA 1
ATOM 676 C C . ARG A 1 90 ? 9.256 -8.237 2.599 1.00 97.56 90 ARG A C 1
ATOM 678 O O . ARG A 1 90 ? 9.880 -8.806 1.713 1.00 97.56 90 ARG A O 1
ATOM 685 N N . GLU A 1 91 ? 8.109 -8.697 3.089 1.00 97.25 91 GLU A N 1
ATOM 686 C CA . GLU A 1 91 ? 7.447 -9.917 2.605 1.00 97.25 91 GLU A CA 1
ATOM 687 C C . GLU A 1 91 ? 7.024 -9.803 1.137 1.00 97.25 91 GLU A C 1
ATOM 689 O O . GLU A 1 91 ? 7.152 -10.767 0.389 1.00 97.25 91 GLU A O 1
ATOM 694 N N . LEU A 1 92 ? 6.602 -8.612 0.701 1.00 97.00 92 LEU A N 1
ATOM 695 C CA . LEU A 1 92 ? 6.322 -8.324 -0.707 1.00 97.00 92 LEU A CA 1
ATOM 696 C C . LEU A 1 92 ? 7.595 -8.230 -1.578 1.00 97.00 92 LEU A C 1
ATOM 698 O O . LEU A 1 92 ? 7.511 -8.219 -2.804 1.00 97.00 92 LEU A O 1
ATOM 702 N N . GLY A 1 93 ? 8.780 -8.185 -0.964 1.00 97.38 93 GLY A N 1
ATOM 703 C CA . GLY A 1 93 ? 10.065 -8.211 -1.660 1.00 97.38 93 GLY A CA 1
ATOM 704 C C . GLY A 1 93 ? 10.681 -6.841 -1.945 1.00 97.38 93 GLY A C 1
ATOM 705 O O . GLY A 1 93 ? 11.544 -6.753 -2.818 1.00 97.38 93 GLY A O 1
ATOM 706 N N . PHE A 1 94 ? 10.272 -5.780 -1.234 1.00 97.88 94 PHE A N 1
ATOM 707 C CA . PHE A 1 94 ? 10.950 -4.481 -1.324 1.00 97.88 94 PHE A CA 1
ATOM 708 C C . PHE A 1 94 ? 12.423 -4.604 -0.918 1.00 97.88 94 PHE A C 1
ATOM 710 O O . PHE A 1 94 ? 12.736 -5.089 0.171 1.00 97.88 94 PHE A O 1
ATOM 717 N N . GLY A 1 95 ? 13.325 -4.138 -1.785 1.00 96.31 95 GLY A N 1
ATOM 718 C CA . GLY A 1 95 ? 14.770 -4.228 -1.560 1.00 96.31 95 GLY A CA 1
ATOM 719 C C . GLY A 1 95 ? 15.268 -3.376 -0.399 1.00 96.31 95 GLY A C 1
ATOM 720 O O . GLY A 1 95 ? 16.144 -3.800 0.353 1.00 96.31 95 GLY A O 1
ATOM 721 N N . VAL A 1 96 ? 14.691 -2.184 -0.233 1.00 96.19 96 VAL A N 1
ATOM 722 C CA . VAL A 1 96 ? 15.008 -1.270 0.869 1.00 96.19 96 VAL A CA 1
ATOM 723 C C . VAL A 1 96 ? 13.724 -0.911 1.601 1.00 96.19 96 VAL A C 1
ATOM 725 O O . VAL A 1 96 ? 12.776 -0.424 0.988 1.00 96.19 96 VAL A O 1
ATOM 728 N N . VAL A 1 97 ? 13.699 -1.123 2.920 1.00 96.94 97 VAL A N 1
ATOM 729 C CA . VAL A 1 97 ? 12.554 -0.782 3.776 1.00 96.94 97 VAL A CA 1
ATOM 730 C C . VAL A 1 97 ? 13.023 -0.040 5.023 1.00 96.94 97 VAL A C 1
ATOM 732 O O . VAL A 1 97 ? 13.604 -0.649 5.928 1.00 96.94 97 VAL A O 1
ATOM 735 N N . VAL A 1 98 ? 12.714 1.255 5.086 1.00 95.19 98 VAL A N 1
ATOM 736 C CA . VAL A 1 98 ? 13.030 2.153 6.201 1.00 95.19 98 VAL A CA 1
ATOM 737 C C . VAL A 1 98 ? 11.788 2.338 7.081 1.00 95.19 98 VAL A C 1
AT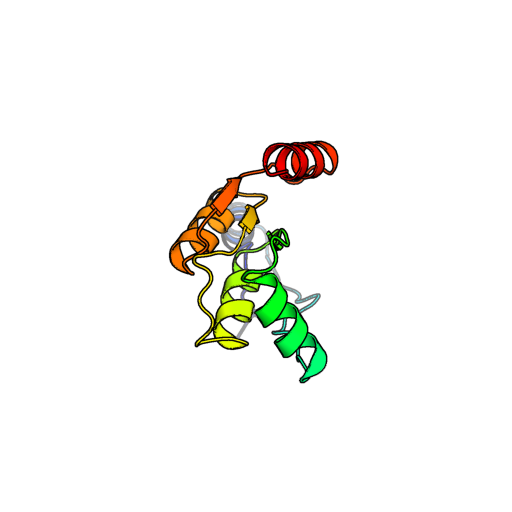OM 739 O O . VAL A 1 98 ? 10.765 2.849 6.618 1.00 95.19 98 VAL A O 1
ATOM 742 N N . PRO A 1 99 ? 11.813 1.902 8.350 1.00 92.00 99 PRO A N 1
ATOM 743 C CA . PRO A 1 99 ? 10.738 2.207 9.278 1.00 92.00 99 PRO A CA 1
ATOM 744 C C . PRO A 1 99 ? 10.793 3.685 9.677 1.00 92.00 99 PRO A C 1
ATOM 746 O O . PRO A 1 99 ? 11.859 4.216 9.969 1.00 92.00 99 PRO A O 1
ATOM 749 N N . SER A 1 100 ? 9.631 4.320 9.750 1.00 90.94 100 SER A N 1
ATOM 750 C CA . SER A 1 100 ? 9.458 5.692 10.223 1.00 90.94 100 SER A CA 1
ATOM 751 C C . SER A 1 100 ? 8.315 5.751 11.236 1.00 90.94 100 SER A C 1
ATOM 753 O O . SER A 1 100 ? 7.523 4.812 11.351 1.00 90.94 100 SER A O 1
ATOM 755 N N . ARG A 1 101 ? 8.216 6.840 11.995 1.00 82.50 101 ARG A N 1
ATOM 756 C CA . ARG A 1 101 ? 7.007 7.149 12.767 1.00 82.50 101 ARG A CA 1
ATOM 757 C C . ARG A 1 101 ? 6.018 7.876 11.859 1.00 82.50 101 ARG A C 1
ATOM 759 O O . ARG A 1 101 ? 6.390 8.471 10.859 1.00 82.50 101 ARG A O 1
ATOM 766 N N . ALA A 1 102 ? 4.736 7.847 12.209 1.00 83.06 102 ALA A N 1
ATOM 767 C CA . ALA A 1 102 ? 3.687 8.518 11.439 1.00 83.06 102 ALA A CA 1
ATOM 768 C C . ALA A 1 102 ? 3.630 10.043 11.695 1.00 83.06 102 ALA A C 1
ATOM 770 O O . ALA A 1 102 ? 2.540 10.591 11.846 1.00 83.06 102 ALA A O 1
ATOM 771 N N . THR A 1 103 ? 4.782 10.714 11.787 1.00 86.56 103 THR A N 1
ATOM 772 C CA . THR A 1 103 ? 4.884 12.180 11.866 1.00 86.56 103 THR A CA 1
ATOM 773 C C . THR A 1 103 ? 5.480 12.711 10.556 1.00 86.56 103 THR A C 1
ATOM 775 O O . THR A 1 103 ? 6.302 12.021 9.943 1.00 86.56 103 THR A O 1
ATOM 778 N N . PRO A 1 104 ? 5.072 13.900 10.080 1.00 80.75 104 PRO A N 1
ATOM 779 C CA . PRO A 1 104 ? 5.646 14.490 8.871 1.00 80.75 104 PRO A CA 1
ATOM 780 C C . PRO A 1 104 ? 7.172 14.638 8.938 1.00 80.75 104 PRO A C 1
ATOM 782 O O . PRO A 1 104 ? 7.858 14.347 7.960 1.00 80.75 104 PRO A O 1
ATOM 785 N N . GLU A 1 105 ? 7.701 15.034 10.096 1.00 85.06 105 GLU A N 1
ATOM 786 C CA . GLU A 1 105 ? 9.129 15.248 10.326 1.00 85.06 105 GLU A CA 1
ATOM 787 C C . GLU A 1 105 ? 9.918 13.935 10.254 1.00 85.06 105 GLU A C 1
ATOM 789 O O . GLU A 1 105 ? 10.931 13.859 9.557 1.00 85.06 105 GLU A O 1
ATOM 794 N N . ASP A 1 106 ? 9.434 12.874 10.913 1.00 83.44 106 ASP A N 1
ATOM 795 C CA . ASP A 1 106 ? 10.109 11.571 10.899 1.00 83.44 106 ASP A CA 1
ATOM 796 C C . ASP A 1 106 ? 10.054 10.926 9.502 1.00 83.44 106 ASP A C 1
ATOM 798 O O . ASP A 1 106 ? 10.977 10.204 9.107 1.00 83.44 106 ASP A O 1
ATOM 802 N N . VAL A 1 107 ? 8.991 11.174 8.726 1.00 82.25 107 VAL A N 1
ATOM 803 C CA . VAL A 1 107 ? 8.888 10.706 7.335 1.00 82.25 107 VAL A CA 1
ATOM 804 C C . VAL A 1 107 ? 9.875 11.448 6.435 1.00 82.25 107 VAL A C 1
ATOM 806 O O . VAL A 1 107 ? 10.577 10.793 5.664 1.00 82.25 107 VAL A O 1
ATOM 809 N N . ALA A 1 108 ? 9.979 12.776 6.552 1.00 82.56 108 ALA A N 1
ATOM 810 C CA . ALA A 1 108 ? 10.930 13.573 5.776 1.00 82.56 108 ALA A CA 1
ATOM 811 C C . ALA A 1 108 ? 12.382 13.148 6.049 1.00 82.56 108 ALA A C 1
ATOM 813 O O . ALA A 1 108 ? 13.102 12.803 5.113 1.00 82.56 108 ALA A O 1
ATOM 814 N N . ALA A 1 109 ? 12.767 13.042 7.325 1.00 80.38 109 ALA A N 1
ATOM 815 C CA . ALA A 1 109 ? 14.100 12.584 7.722 1.00 80.38 109 ALA A CA 1
ATOM 816 C C . ALA A 1 109 ? 14.417 11.168 7.200 1.00 80.38 109 ALA A C 1
ATOM 818 O O . ALA A 1 109 ? 15.544 10.872 6.800 1.00 80.38 109 ALA A O 1
ATOM 819 N N . SER A 1 110 ? 13.412 10.285 7.162 1.00 79.38 110 SER A N 1
ATOM 820 C CA . SER A 1 110 ? 13.573 8.940 6.598 1.00 79.38 110 SER A CA 1
ATOM 821 C C . SER A 1 110 ? 13.869 8.984 5.100 1.00 79.38 110 SER A C 1
ATOM 823 O O . SER A 1 110 ? 14.758 8.270 4.649 1.00 79.38 110 SER A O 1
ATOM 825 N N . ILE A 1 111 ? 13.170 9.828 4.335 1.00 83.06 111 ILE A N 1
ATOM 826 C CA . ILE A 1 111 ? 13.408 9.990 2.893 1.00 83.06 111 ILE A CA 1
ATOM 827 C C . ILE A 1 111 ? 14.798 10.588 2.635 1.00 83.06 111 ILE A C 1
ATOM 829 O O . ILE A 1 111 ? 15.520 10.081 1.781 1.00 83.06 111 ILE A O 1
ATOM 833 N N . GLU A 1 112 ? 15.204 11.608 3.395 1.00 85.50 112 GLU A N 1
ATOM 834 C CA . GLU A 1 112 ? 16.531 12.233 3.276 1.00 85.50 112 GLU A CA 1
ATOM 835 C C . GLU A 1 112 ? 17.670 11.234 3.520 1.00 85.50 112 GLU A C 1
ATOM 837 O O . GLU A 1 112 ? 18.668 11.254 2.808 1.00 85.50 112 GLU A O 1
ATOM 842 N N . SER A 1 113 ? 17.5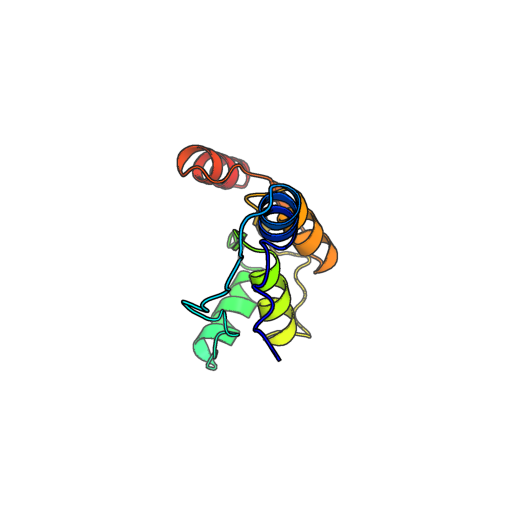03 10.295 4.459 1.00 83.44 113 SER A N 1
ATOM 843 C CA . SER A 1 113 ? 18.495 9.235 4.712 1.00 83.44 113 SER A CA 1
ATOM 844 C C . SER A 1 113 ? 18.669 8.227 3.566 1.00 83.44 113 SER A C 1
ATOM 846 O O . SER A 1 113 ? 19.579 7.399 3.607 1.00 83.44 113 SER A O 1
ATOM 848 N N . MET A 1 114 ? 17.783 8.262 2.567 1.00 81.75 114 MET A N 1
ATOM 849 C CA . MET A 1 114 ? 17.778 7.360 1.413 1.00 81.75 114 MET A CA 1
ATOM 850 C C . MET A 1 114 ? 18.277 8.030 0.125 1.00 81.75 114 MET A C 1
ATOM 852 O O . MET A 1 114 ? 18.316 7.355 -0.912 1.00 81.75 114 MET A O 1
ATOM 856 N N . ALA A 1 115 ? 18.581 9.331 0.179 1.00 73.50 115 ALA A N 1
ATOM 857 C CA . ALA A 1 115 ? 19.096 10.118 -0.937 1.00 73.50 115 ALA A CA 1
ATOM 858 C C . ALA A 1 115 ? 20.556 9.772 -1.266 1.00 73.50 115 ALA A C 1
ATOM 860 O O . ALA A 1 115 ? 21.340 9.501 -0.328 1.00 73.50 115 ALA A O 1
#

Foldseek 3Di:
DQDDDPPCNVVQVVCVVVVDDDHDDDPDDDDQDDDDPVVVVVVLCQLAVLHEAEDADLVNLVSVCVVCVPRASLNHHYEYQDPVSLVSCVVSRHNYYHYFHPDPVRRVVSVVVSD

Sequence (115 aa):
MPDQGVGRDSLAQRLQQAGAHVEFVVAYQRGAPVWGEAQRVLACSAASDGSVWLFSSAEALAHLHRLLPDQSWRAARAVATHPRIAQAARELGFGVVVPSRATPEDVAASIESMA

Radius of gyration: 17.85 Å; chains: 1; bounding box: 45×26×49 Å

Secondary structure (DSSP, 8-state):
-----TT-HHHHHHHHHTT-----------------HHHHHHHHHTTTSS-EEEES-HHHHHHHHHHSTT---TT-EEEESSHHHHHHHHHTT-SEEEE--SSHHHHHHHHHTT-

InterPro domains:
  IPR003754 Tetrapyrrole biosynthesis, uroporphyrinogen III synthase [PF02602] (6-107)
  IPR036108 Tetrapyrrole biosynthesis, uroporphyrinogen III synthase superfamily [G3DSA:3.40.50.10090] (7-35)
  IPR036108 Tetrapyrrole biosynthesis, uroporphyrinogen III synthase superfamily [G3DSA:3.40.50.10090] (36-105)
  IPR036108 Tetrapyrrole biosynthesis, uroporphyrinogen III synthase superfamily [SSF69618] (6-113)

pLDDT: mean 89.97, std 10.38, range [38.88, 97.88]